Protein AF-A0A842M6J2-F1 (afdb_monomer_lite)

Radius of gyration: 11.55 Å; chains: 1; bounding box: 28×31×19 Å

Structure (mmCIF, N/CA/C/O backbone):
data_AF-A0A842M6J2-F1
#
_entry.id   AF-A0A842M6J2-F1
#
loop_
_atom_site.group_PDB
_atom_site.id
_atom_site.type_symbol
_atom_site.label_atom_id
_atom_site.label_alt_id
_atom_site.label_comp_id
_atom_site.label_asym_id
_atom_site.label_entity_id
_atom_site.label_seq_id
_atom_site.pdbx_PDB_ins_code
_atom_site.Cartn_x
_atom_site.Cartn_y
_atom_site.Cartn_z
_atom_site.occupancy
_atom_site.B_iso_or_equiv
_atom_site.auth_seq_id
_atom_site.auth_comp_id
_atom_site.auth_asym_id
_atom_site.auth_atom_id
_atom_site.pdbx_PDB_model_num
ATOM 1 N N . ALA A 1 1 ? -0.928 11.772 -2.527 1.00 73.31 1 ALA A N 1
ATOM 2 C CA . ALA A 1 1 ? -2.317 11.861 -2.038 1.00 73.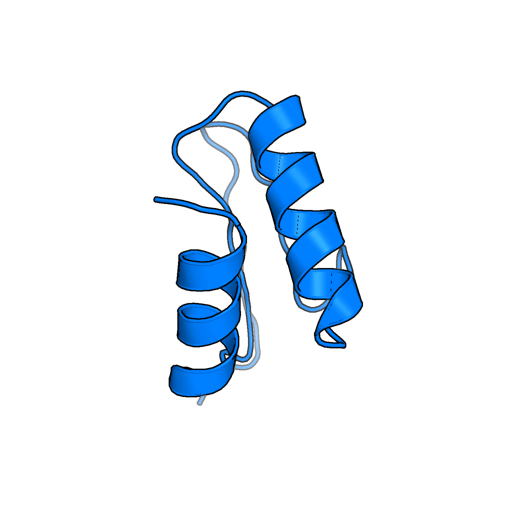31 1 ALA A CA 1
ATOM 3 C C . ALA A 1 1 ? -2.280 11.979 -0.516 1.00 73.31 1 ALA A C 1
ATOM 5 O O . ALA A 1 1 ? -1.220 11.732 0.057 1.00 73.31 1 ALA A O 1
ATOM 6 N N . GLY A 1 2 ? -3.351 12.449 0.123 1.00 88.00 2 GLY A N 1
ATOM 7 C CA . GLY A 1 2 ? -3.405 12.565 1.582 1.00 88.00 2 GLY A CA 1
ATOM 8 C C . GLY A 1 2 ? -3.637 11.215 2.271 1.00 88.00 2 GLY A C 1
ATOM 9 O O . GLY A 1 2 ? -3.977 10.229 1.618 1.00 88.00 2 GLY A O 1
ATOM 10 N N . LYS A 1 3 ? -3.481 11.174 3.605 1.00 90.50 3 LYS A N 1
ATOM 11 C CA . LYS A 1 3 ? -3.775 9.980 4.429 1.00 90.50 3 LYS A CA 1
ATOM 12 C C . LYS A 1 3 ? -5.233 9.522 4.250 1.00 90.50 3 LYS A C 1
ATOM 14 O O . LYS A 1 3 ? -5.474 8.339 4.044 1.00 90.50 3 LYS A O 1
ATOM 19 N N . GLU A 1 4 ? -6.184 10.458 4.257 1.00 94.81 4 GLU A N 1
ATOM 20 C CA . GLU A 1 4 ? -7.615 10.139 4.131 1.00 94.81 4 GLU A CA 1
ATOM 21 C C . GLU A 1 4 ? -7.993 9.648 2.725 1.00 94.81 4 GLU A C 1
ATOM 23 O O . GLU A 1 4 ? -8.714 8.663 2.620 1.00 94.81 4 GLU A O 1
ATOM 28 N N . ASP A 1 5 ? -7.420 10.214 1.653 1.00 95.81 5 ASP A N 1
ATOM 29 C CA . ASP A 1 5 ? -7.648 9.705 0.288 1.00 95.81 5 ASP A CA 1
ATOM 30 C C . ASP A 1 5 ? -7.229 8.231 0.161 1.00 95.81 5 ASP A C 1
ATOM 32 O O . ASP A 1 5 ? -7.891 7.423 -0.490 1.00 95.81 5 ASP A O 1
ATOM 36 N N . HIS A 1 6 ? -6.110 7.863 0.793 1.00 94.88 6 HIS A N 1
ATOM 37 C CA . HIS A 1 6 ? -5.625 6.487 0.806 1.00 94.88 6 HIS A CA 1
ATOM 38 C C . HIS A 1 6 ? -6.504 5.561 1.649 1.00 94.88 6 HIS A C 1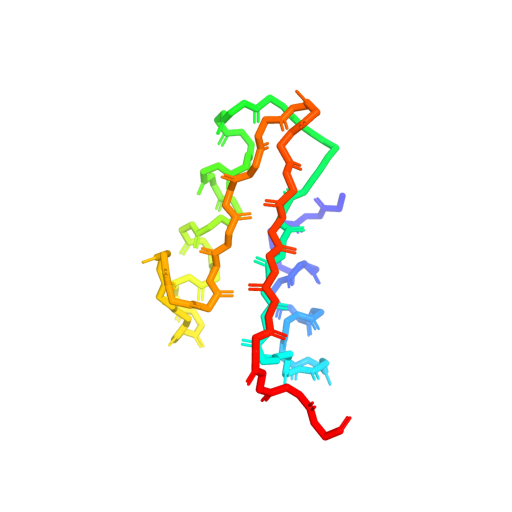
ATOM 40 O O . HIS A 1 6 ? -6.702 4.410 1.260 1.00 94.88 6 HIS A O 1
ATOM 46 N N . ARG A 1 7 ? -7.065 6.057 2.757 1.00 95.44 7 ARG A N 1
ATOM 47 C CA . ARG A 1 7 ? -8.041 5.319 3.568 1.00 95.44 7 ARG A CA 1
ATOM 48 C C . ARG A 1 7 ? -9.307 5.025 2.774 1.00 95.44 7 ARG A C 1
ATOM 50 O O . ARG A 1 7 ? -9.753 3.880 2.732 1.00 95.44 7 ARG A O 1
ATOM 57 N N . ASP A 1 8 ? -9.859 6.041 2.120 1.00 96.50 8 ASP A N 1
ATOM 58 C CA . ASP A 1 8 ? -11.034 5.880 1.269 1.00 96.50 8 ASP A CA 1
ATOM 59 C C . ASP A 1 8 ? -10.752 4.881 0.147 1.00 96.50 8 ASP A C 1
ATOM 61 O O . ASP A 1 8 ? -11.561 3.991 -0.110 1.00 96.50 8 ASP A O 1
ATOM 65 N N . PHE A 1 9 ? -9.562 4.939 -0.450 1.00 95.81 9 PHE A N 1
ATOM 66 C CA . PHE A 1 9 ? -9.160 3.990 -1.481 1.00 95.81 9 PHE A CA 1
ATOM 67 C C . PHE A 1 9 ? -9.088 2.539 -0.976 1.00 95.81 9 PHE A C 1
ATOM 69 O O . PHE A 1 9 ? -9.589 1.634 -1.647 1.00 95.81 9 PHE A O 1
ATOM 76 N N . LEU A 1 10 ? -8.532 2.311 0.221 1.00 95.94 10 LEU A N 1
ATOM 77 C CA . LEU A 1 10 ? -8.511 0.989 0.859 1.00 95.94 10 LEU A CA 1
ATOM 78 C C . LEU A 1 10 ? -9.926 0.457 1.112 1.00 95.94 10 LEU A C 1
ATOM 80 O O . LEU A 1 10 ? -10.203 -0.704 0.814 1.00 95.94 10 LEU A O 1
ATOM 84 N N . ARG A 1 11 ? -10.839 1.304 1.601 1.00 95.44 11 ARG A N 1
ATOM 85 C CA . ARG A 1 11 ? -12.241 0.928 1.849 1.00 95.44 11 ARG A CA 1
ATOM 86 C C . ARG A 1 11 ? -13.011 0.638 0.567 1.00 95.44 11 ARG A C 1
ATOM 88 O O . ARG A 1 11 ? -13.823 -0.281 0.542 1.00 95.44 11 ARG A O 1
ATOM 95 N N . MET A 1 12 ? -12.765 1.415 -0.486 1.00 96.50 12 MET A N 1
ATOM 96 C CA . MET A 1 12 ? -13.428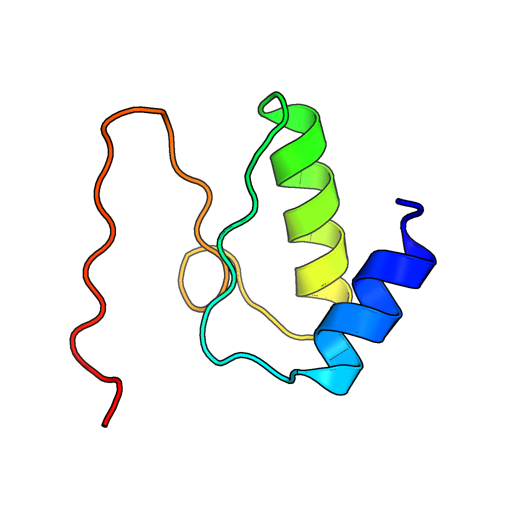 1.248 -1.781 1.00 96.50 12 MET A CA 1
ATOM 97 C C . MET A 1 12 ? -13.041 -0.067 -2.455 1.00 96.50 12 MET A C 1
ATOM 99 O O . MET A 1 12 ? -13.905 -0.748 -3.002 1.00 96.50 12 MET A O 1
ATOM 103 N N . LEU A 1 13 ? -11.751 -0.410 -2.443 1.00 96.31 13 LEU A N 1
ATOM 104 C CA . LEU A 1 13 ? -11.255 -1.603 -3.125 1.00 96.31 13 LEU A CA 1
ATOM 105 C C . LEU A 1 13 ? -11.353 -2.871 -2.276 1.00 96.31 13 LEU A C 1
ATOM 107 O O . LEU A 1 13 ? -11.486 -3.951 -2.845 1.00 96.31 13 LEU A O 1
ATOM 111 N N . ASN A 1 14 ? -11.265 -2.744 -0.950 1.00 95.62 14 ASN A N 1
ATOM 112 C CA . ASN A 1 14 ? -11.189 -3.859 -0.005 1.00 95.62 14 ASN A CA 1
ATOM 113 C C . ASN A 1 14 ? -10.242 -4.993 -0.476 1.00 95.62 14 ASN A C 1
ATOM 115 O O . ASN A 1 14 ? -10.683 -6.133 -0.666 1.00 95.62 14 ASN A O 1
ATOM 119 N N . PRO A 1 15 ? -8.966 -4.682 -0.780 1.00 95.62 15 PRO A N 1
ATOM 120 C CA . PRO A 1 15 ? -8.028 -5.656 -1.325 1.00 95.62 15 PRO A CA 1
ATOM 121 C C . PRO A 1 15 ? -7.726 -6.803 -0.352 1.00 95.62 15 PRO A C 1
ATOM 123 O O . PRO A 1 15 ? -7.736 -6.637 0.858 1.00 95.62 15 PRO A O 1
ATOM 126 N N . VAL A 1 16 ? -7.352 -7.966 -0.890 1.00 94.94 16 VAL A N 1
ATOM 127 C CA . VAL A 1 16 ? -6.821 -9.081 -0.077 1.00 94.94 16 VAL A CA 1
ATOM 128 C C . VAL A 1 16 ? -5.363 -8.823 0.329 1.00 94.94 16 VAL A C 1
ATOM 130 O O . VAL A 1 16 ? -4.931 -9.212 1.410 1.00 94.94 16 VAL A O 1
ATOM 133 N N . HIS A 1 17 ? -4.597 -8.151 -0.535 1.00 95.12 17 HIS A N 1
ATOM 134 C CA . HIS A 1 17 ? -3.189 -7.833 -0.305 1.00 95.12 17 HIS A CA 1
ATOM 135 C C . HIS A 1 17 ? -2.881 -6.377 -0.661 1.00 95.12 17 HIS A C 1
ATOM 137 O O . HIS A 1 17 ? -3.318 -5.871 -1.695 1.00 95.12 17 HIS A O 1
ATOM 143 N N . VAL A 1 18 ? -2.074 -5.727 0.174 1.00 96.25 18 VAL A N 1
ATOM 144 C CA . VAL A 1 18 ? -1.646 -4.334 0.043 1.00 96.25 18 VAL A CA 1
ATOM 145 C C . VAL A 1 18 ? -0.125 -4.291 -0.071 1.00 96.25 18 VAL A C 1
ATOM 147 O O . VAL A 1 18 ? 0.593 -4.776 0.803 1.00 96.25 18 VAL A O 1
ATOM 150 N N . ILE A 1 19 ? 0.376 -3.685 -1.146 1.00 96.06 19 ILE A N 1
ATOM 151 C CA . ILE A 1 19 ? 1.812 -3.488 -1.379 1.00 96.06 19 ILE A CA 1
ATOM 152 C C . ILE A 1 19 ? 2.059 -1.980 -1.505 1.00 96.06 19 ILE A C 1
ATOM 154 O O . ILE A 1 19 ? 1.877 -1.427 -2.594 1.00 96.06 19 ILE A O 1
ATOM 158 N N . PRO A 1 20 ? 2.421 -1.279 -0.415 1.00 94.81 20 PRO A N 1
ATOM 159 C CA . PRO A 1 20 ? 2.779 0.129 -0.506 1.00 94.81 20 PRO A CA 1
ATOM 160 C C . PRO A 1 20 ? 4.062 0.291 -1.334 1.00 94.81 20 PRO A C 1
ATOM 162 O O . PRO A 1 20 ? 5.012 -0.482 -1.202 1.00 94.81 20 PRO A O 1
ATOM 165 N N . ALA A 1 21 ? 4.094 1.311 -2.192 1.00 93.88 21 ALA A N 1
ATOM 166 C CA . ALA A 1 21 ? 5.207 1.594 -3.095 1.00 93.88 21 ALA A CA 1
ATOM 167 C C . ALA A 1 21 ? 5.383 3.107 -3.309 1.00 93.88 21 ALA A C 1
ATOM 169 O O . ALA A 1 21 ? 4.585 3.909 -2.830 1.00 93.88 21 ALA A O 1
ATOM 170 N N . HIS A 1 22 ? 6.418 3.484 -4.072 1.00 92.12 22 HIS A N 1
ATOM 171 C CA . HIS A 1 22 ? 6.709 4.872 -4.457 1.00 92.12 22 HIS A CA 1
ATOM 172 C C . HIS A 1 22 ? 6.945 5.804 -3.247 1.00 92.12 22 HIS A C 1
ATOM 174 O O . HIS A 1 22 ? 6.347 6.871 -3.109 1.00 92.12 22 HIS A O 1
ATOM 180 N N . GLY A 1 23 ? 7.860 5.403 -2.367 1.00 90.50 23 GLY A N 1
ATOM 181 C CA . GLY A 1 23 ? 8.289 6.195 -1.220 1.00 90.50 23 GLY A CA 1
ATOM 182 C C . GLY A 1 23 ? 9.523 5.591 -0.562 1.00 90.50 23 GLY A C 1
ATOM 183 O O . GLY A 1 23 ? 9.924 4.468 -0.881 1.00 90.50 23 GLY A O 1
ATOM 184 N N . ASP A 1 24 ? 10.139 6.342 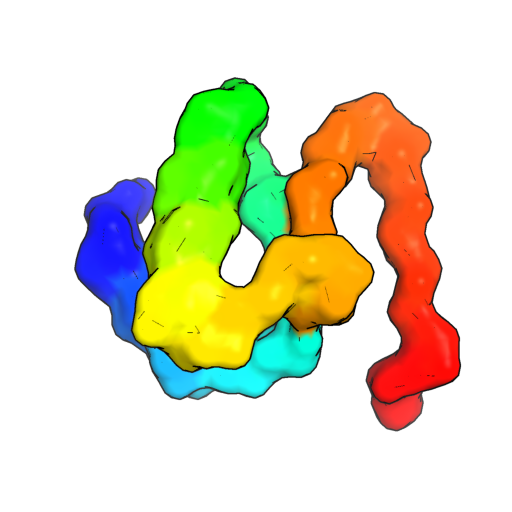0.344 1.00 93.94 24 ASP A N 1
ATOM 185 C CA . ASP A 1 24 ? 11.141 5.789 1.248 1.00 93.94 24 ASP A CA 1
ATOM 186 C C . ASP A 1 24 ? 10.480 4.934 2.342 1.00 93.94 24 ASP A C 1
ATOM 188 O O . ASP A 1 24 ? 9.259 4.923 2.504 1.00 93.94 24 ASP A O 1
ATOM 192 N N . ILE A 1 25 ? 11.294 4.216 3.118 1.00 93.62 25 ILE A N 1
ATOM 193 C CA . ILE A 1 25 ? 10.795 3.265 4.114 1.00 93.62 25 ILE A CA 1
ATOM 194 C C . ILE A 1 25 ? 9.856 3.901 5.150 1.00 93.62 25 ILE A C 1
ATOM 196 O O . ILE A 1 25 ? 8.931 3.231 5.589 1.00 93.62 25 ILE A O 1
ATOM 200 N N . TYR A 1 26 ? 10.032 5.177 5.507 1.00 95.00 26 TYR A N 1
ATOM 201 C CA . TYR A 1 26 ? 9.160 5.847 6.472 1.00 95.00 26 TYR A CA 1
ATOM 202 C C . TYR A 1 26 ? 7.781 6.127 5.878 1.00 95.00 26 TYR A C 1
ATOM 204 O O . TYR A 1 26 ? 6.776 5.938 6.559 1.00 95.00 26 TYR A O 1
ATOM 212 N N . MET A 1 27 ? 7.713 6.511 4.599 1.00 95.06 27 MET A N 1
ATOM 213 C CA . MET A 1 27 ? 6.436 6.668 3.895 1.00 95.06 27 MET A CA 1
ATOM 214 C C . MET A 1 27 ? 5.693 5.335 3.778 1.00 95.06 27 MET A C 1
ATOM 216 O O . MET A 1 27 ? 4.483 5.283 3.995 1.00 95.06 27 MET A O 1
ATOM 220 N N . LEU A 1 28 ? 6.416 4.255 3.464 1.00 95.19 28 LEU A N 1
ATOM 221 C CA . LEU A 1 28 ? 5.833 2.914 3.368 1.00 95.19 28 LEU A CA 1
ATOM 222 C C . LEU A 1 28 ? 5.317 2.431 4.727 1.00 95.19 28 LEU A C 1
ATOM 224 O O . LEU A 1 28 ? 4.215 1.891 4.794 1.00 95.19 28 LEU A O 1
ATOM 228 N N . SER A 1 29 ? 6.073 2.670 5.802 1.00 94.75 29 SER A N 1
ATOM 229 C CA . SER A 1 29 ? 5.643 2.361 7.169 1.00 94.75 29 SER A CA 1
ATOM 230 C C . SER A 1 29 ? 4.402 3.154 7.566 1.00 94.75 29 SER A C 1
ATOM 232 O O . SER A 1 29 ? 3.445 2.557 8.038 1.00 94.75 29 SER A O 1
ATOM 234 N N . ALA A 1 30 ? 4.355 4.460 7.285 1.00 95.50 30 ALA A N 1
ATOM 235 C CA . ALA A 1 30 ? 3.184 5.283 7.591 1.00 95.50 30 ALA A CA 1
ATOM 236 C C . ALA A 1 30 ? 1.923 4.813 6.841 1.00 95.50 30 ALA A C 1
ATOM 238 O O . ALA A 1 30 ? 0.814 4.869 7.375 1.00 95.50 30 ALA A O 1
ATOM 239 N N . TYR A 1 31 ? 2.080 4.332 5.602 1.00 95.94 31 TYR A N 1
ATOM 240 C CA . TYR A 1 31 ? 0.981 3.722 4.854 1.00 95.94 31 TYR A CA 1
ATOM 241 C C . TYR A 1 31 ? 0.558 2.377 5.459 1.00 95.94 31 TYR A C 1
ATOM 243 O O . TYR A 1 31 ? -0.633 2.090 5.543 1.00 95.94 31 TYR A O 1
ATOM 251 N N . ALA A 1 32 ? 1.518 1.552 5.884 1.00 96.00 32 ALA A N 1
ATOM 252 C CA . ALA A 1 32 ? 1.224 0.289 6.547 1.00 96.00 32 ALA A CA 1
ATOM 253 C C . ALA A 1 32 ? 0.461 0.511 7.860 1.00 96.00 32 ALA A C 1
ATOM 255 O O . ALA A 1 32 ? -0.570 -0.119 8.051 1.00 96.00 32 ALA A O 1
ATOM 256 N N . GLU A 1 33 ? 0.883 1.467 8.692 1.00 96.06 33 GLU A N 1
ATOM 257 C CA . GLU A 1 33 ? 0.174 1.841 9.923 1.00 96.06 33 GLU A CA 1
ATOM 258 C C . GLU A 1 33 ? -1.268 2.290 9.632 1.00 96.06 33 GLU A C 1
ATOM 260 O O . GLU A 1 33 ? -2.199 1.866 10.313 1.00 96.06 33 GLU A O 1
ATOM 265 N N . LEU A 1 34 ? -1.486 3.089 8.577 1.00 95.94 34 LEU A N 1
ATOM 266 C CA . LEU A 1 34 ? -2.837 3.446 8.128 1.00 95.94 34 LEU A CA 1
ATOM 267 C C . LEU A 1 34 ? -3.657 2.207 7.734 1.00 95.94 34 LEU A C 1
ATOM 269 O O . LEU A 1 34 ? -4.833 2.118 8.073 1.00 95.94 34 LEU A O 1
ATOM 273 N N . ALA A 1 35 ? -3.072 1.271 6.988 1.00 96.38 35 ALA A N 1
ATOM 274 C CA . ALA A 1 35 ? -3.772 0.055 6.590 1.00 96.38 35 ALA A CA 1
ATOM 275 C C . ALA A 1 35 ? -4.073 -0.846 7.804 1.00 96.38 35 ALA A C 1
ATOM 277 O O . ALA A 1 35 ? -5.138 -1.457 7.856 1.00 96.38 35 ALA A O 1
ATOM 278 N N . GLU A 1 36 ? -3.205 -0.885 8.817 1.00 96.44 36 GLU A N 1
ATOM 279 C CA . GLU A 1 36 ? -3.476 -1.597 10.072 1.00 96.44 36 GLU A CA 1
ATOM 280 C C . GLU A 1 36 ? -4.667 -1.001 10.840 1.00 96.44 36 GLU A C 1
ATOM 282 O O . GLU A 1 36 ? -5.482 -1.755 11.376 1.00 96.44 36 GLU A O 1
ATOM 287 N N . GLU A 1 37 ? -4.843 0.329 10.826 1.00 95.81 37 GLU A N 1
ATOM 288 C CA . GLU A 1 37 ? -6.042 0.991 11.376 1.00 95.81 37 GLU A CA 1
ATOM 289 C C . GLU A 1 37 ? -7.340 0.514 10.684 1.00 95.81 37 GLU A C 1
ATOM 291 O O . GLU A 1 37 ? -8.397 0.472 11.314 1.00 95.81 37 GLU A O 1
ATOM 296 N N . GLU A 1 38 ? -7.263 0.114 9.411 1.00 95.44 38 GLU A N 1
ATOM 297 C CA . GLU A 1 38 ? -8.384 -0.418 8.621 1.00 95.44 38 GLU A CA 1
ATOM 298 C C . GLU A 1 38 ? -8.527 -1.952 8.714 1.00 95.44 38 GLU A C 1
ATOM 300 O O . GLU A 1 38 ? -9.347 -2.546 8.014 1.00 95.44 38 GLU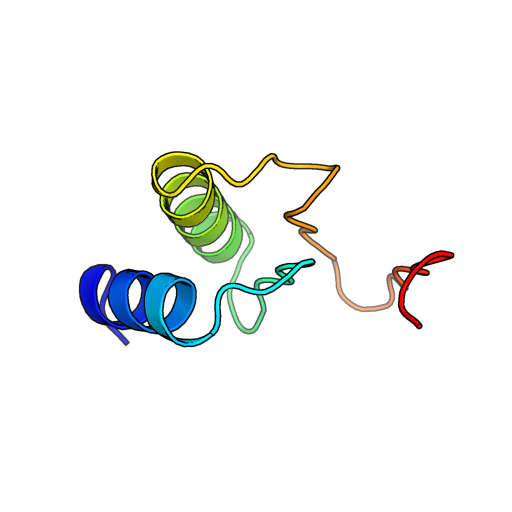 A O 1
ATOM 305 N N . GLY A 1 39 ? -7.764 -2.604 9.599 1.00 95.62 39 GLY A N 1
ATOM 306 C CA . GLY A 1 39 ? -7.905 -4.027 9.926 1.00 95.62 39 GLY A CA 1
ATOM 307 C C . GLY A 1 39 ? -6.974 -4.977 9.170 1.00 95.62 39 GLY A C 1
ATOM 308 O O . GLY A 1 39 ? -7.062 -6.192 9.368 1.00 95.62 39 GLY A O 1
ATOM 309 N N . TYR A 1 40 ? -6.069 -4.453 8.345 1.00 97.06 40 TYR A N 1
ATOM 310 C CA . TYR A 1 40 ? -5.026 -5.244 7.693 1.00 97.06 40 TYR A CA 1
ATOM 311 C C . TYR A 1 40 ? -3.914 -5.605 8.685 1.00 97.06 40 TYR A C 1
ATOM 313 O O . TYR A 1 40 ? -3.764 -4.965 9.723 1.00 97.06 40 TYR A O 1
ATOM 321 N N . ARG A 1 41 ? -3.108 -6.631 8.385 1.00 96.19 41 ARG A N 1
ATOM 322 C CA . ARG A 1 41 ? -1.961 -7.005 9.228 1.00 96.19 41 ARG A CA 1
ATOM 323 C C . ARG A 1 41 ? -0.660 -7.032 8.447 1.00 96.19 41 ARG A C 1
ATOM 325 O O . ARG A 1 41 ? -0.572 -7.658 7.384 1.00 96.19 41 ARG A O 1
ATOM 332 N N . LEU A 1 42 ? 0.377 -6.410 9.007 1.00 94.19 42 LEU A N 1
ATOM 333 C CA . LEU A 1 42 ? 1.720 -6.451 8.437 1.00 94.19 42 LEU A CA 1
ATOM 334 C C . LEU A 1 42 ? 2.255 -7.891 8.374 1.00 94.19 42 LEU A C 1
ATOM 336 O O . LEU A 1 42 ? 2.178 -8.646 9.341 1.00 94.19 42 LEU A O 1
ATOM 340 N N . GLY A 1 43 ? 2.790 -8.278 7.214 1.00 88.25 43 GLY A N 1
ATOM 341 C CA . GLY A 1 43 ? 3.335 -9.614 6.958 1.00 88.25 43 GLY A CA 1
ATOM 342 C C . GLY A 1 43 ? 2.301 -10.676 6.568 1.00 88.25 43 GLY A C 1
ATOM 343 O O . GLY A 1 43 ? 2.697 -11.750 6.122 1.00 88.25 43 GLY A O 1
ATOM 344 N N . ASN A 1 44 ? 1.002 -10.385 6.690 1.00 91.75 44 ASN A N 1
ATOM 345 C CA . ASN A 1 44 ? -0.074 -11.239 6.182 1.00 91.75 44 ASN A CA 1
ATOM 346 C C . ASN A 1 44 ? -0.757 -10.578 4.979 1.00 91.75 44 ASN A C 1
ATOM 348 O O . ASN A 1 44 ? -0.707 -11.083 3.856 1.00 91.75 44 ASN A O 1
ATOM 352 N N . ASP A 1 45 ? -1.329 -9.399 5.207 1.00 94.75 45 ASP A N 1
ATOM 353 C CA . ASP A 1 45 ? -2.113 -8.665 4.218 1.00 94.75 45 ASP A CA 1
ATOM 354 C C . ASP A 1 45 ? -1.316 -7.480 3.655 1.00 94.75 45 ASP A C 1
ATOM 356 O O . ASP A 1 45 ? -1.457 -7.157 2.479 1.00 94.75 45 ASP A O 1
ATOM 360 N N . ILE A 1 46 ? -0.425 -6.875 4.452 1.00 96.62 46 ILE A N 1
ATOM 361 C CA . ILE A 1 46 ? 0.440 -5.757 4.039 1.00 96.62 46 ILE A CA 1
ATOM 362 C C . ILE A 1 46 ? 1.877 -6.241 3.829 1.00 96.62 46 ILE A C 1
ATOM 364 O O . ILE A 1 46 ? 2.466 -6.858 4.721 1.00 96.62 46 ILE A O 1
ATOM 368 N N . HIS A 1 47 ? 2.473 -5.891 2.687 1.00 95.62 47 HIS A N 1
ATOM 369 C CA . HIS A 1 47 ? 3.799 -6.358 2.272 1.00 95.62 47 HIS A CA 1
ATOM 370 C C . HIS A 1 47 ? 4.707 -5.183 1.894 1.00 95.62 47 HIS A C 1
ATOM 372 O O . HIS A 1 47 ? 4.608 -4.643 0.794 1.00 95.62 47 HIS A O 1
ATOM 378 N N . ILE A 1 48 ? 5.614 -4.785 2.792 1.00 95.50 48 ILE A N 1
ATOM 379 C CA . ILE A 1 48 ? 6.640 -3.772 2.492 1.00 95.50 48 ILE A CA 1
AT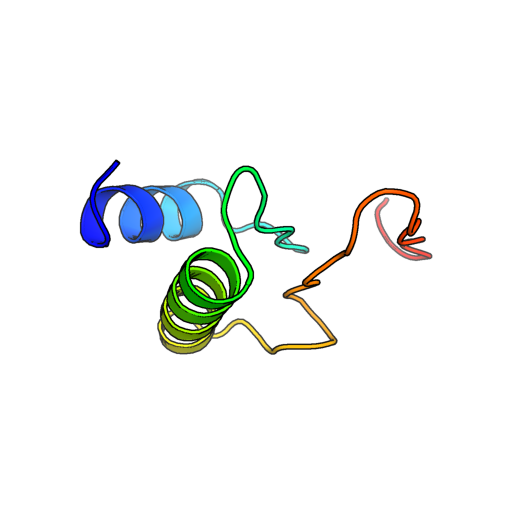OM 380 C C . ILE A 1 48 ? 7.814 -4.450 1.783 1.00 95.50 48 ILE A C 1
ATOM 382 O O . ILE A 1 48 ? 8.499 -5.294 2.363 1.00 95.50 48 ILE A O 1
ATOM 386 N N . LEU A 1 49 ? 8.070 -4.055 0.537 1.00 94.31 49 LEU A N 1
ATOM 387 C CA . LEU A 1 49 ? 9.109 -4.642 -0.308 1.00 94.31 49 LEU A CA 1
ATOM 388 C C . LEU A 1 49 ? 10.221 -3.631 -0.598 1.00 94.31 49 LEU A C 1
ATOM 390 O O . LEU A 1 49 ? 9.973 -2.441 -0.788 1.00 94.31 49 LEU A O 1
ATOM 394 N N . ARG A 1 50 ? 11.462 -4.114 -0.681 1.00 93.06 50 ARG A N 1
ATOM 395 C CA . ARG A 1 50 ? 12.585 -3.369 -1.262 1.00 93.06 50 ARG A CA 1
ATOM 396 C C . ARG A 1 50 ? 12.682 -3.647 -2.756 1.00 93.06 50 ARG A C 1
ATOM 398 O O . ARG A 1 50 ? 12.275 -4.703 -3.239 1.00 93.06 50 ARG A O 1
ATOM 405 N N . ASN A 1 51 ? 13.303 -2.721 -3.479 1.00 91.19 51 ASN A N 1
ATOM 406 C CA . ASN A 1 51 ? 13.563 -2.875 -4.907 1.00 91.19 51 ASN A CA 1
ATOM 407 C C . ASN A 1 51 ? 14.290 -4.198 -5.198 1.00 91.19 51 ASN A C 1
ATOM 409 O O . ASN A 1 51 ? 15.321 -4.493 -4.594 1.00 91.19 51 ASN A O 1
ATOM 413 N N . GLY A 1 52 ? 13.738 -4.982 -6.126 1.00 92.69 52 GLY A N 1
ATOM 414 C CA . GLY A 1 52 ? 14.257 -6.299 -6.504 1.00 92.69 52 GLY A CA 1
ATOM 415 C C . GLY A 1 52 ? 13.745 -7.472 -5.660 1.00 92.69 52 GLY A C 1
ATOM 416 O O . GLY A 1 52 ? 14.037 -8.614 -6.003 1.00 92.69 52 GLY A O 1
ATOM 417 N N . GLN A 1 53 ? 12.971 -7.234 -4.595 1.00 93.00 53 GLN A N 1
ATOM 418 C CA . GLN A 1 53 ? 12.271 -8.306 -3.883 1.00 93.00 53 GLN A CA 1
ATOM 419 C C . GLN A 1 53 ? 10.977 -8.682 -4.610 1.00 93.00 53 GLN A C 1
ATOM 421 O O . GLN A 1 53 ? 10.260 -7.818 -5.112 1.00 93.00 53 GLN A O 1
ATOM 426 N N . ALA A 1 54 ? 10.671 -9.979 -4.638 1.00 90.44 54 ALA A N 1
ATOM 427 C CA . ALA A 1 54 ? 9.444 -10.514 -5.212 1.00 90.44 54 ALA A CA 1
ATOM 428 C C . ALA A 1 54 ? 8.575 -11.122 -4.108 1.00 90.44 54 ALA A C 1
ATOM 430 O O . ALA A 1 54 ? 9.067 -11.906 -3.296 1.00 90.44 54 ALA A O 1
ATOM 431 N N . GLN A 1 55 ? 7.289 -10.775 -4.112 1.00 90.75 55 GLN A N 1
ATOM 432 C CA . GLN A 1 55 ? 6.274 -11.387 -3.260 1.00 90.75 55 GLN A CA 1
ATOM 433 C C . GLN A 1 55 ? 5.455 -12.369 -4.096 1.00 90.75 55 GLN A C 1
ATOM 435 O O . GLN A 1 55 ? 4.981 -12.022 -5.178 1.00 90.75 55 GLN A O 1
ATOM 440 N N . VAL A 1 56 ? 5.294 -13.595 -3.598 1.00 90.12 56 VAL A N 1
ATOM 441 C CA . VAL A 1 56 ? 4.483 -14.634 -4.242 1.00 90.12 56 VAL A CA 1
ATOM 442 C C . VAL A 1 56 ? 3.248 -14.876 -3.383 1.00 90.12 56 VAL A C 1
ATOM 444 O O . VAL A 1 56 ? 3.362 -15.073 -2.172 1.00 90.12 56 VAL A O 1
ATOM 447 N N . PHE A 1 57 ? 2.073 -14.857 -4.006 1.00 86.75 57 PHE A N 1
ATOM 448 C CA . PHE A 1 57 ? 0.797 -15.124 -3.350 1.00 86.75 57 PHE A CA 1
ATOM 449 C C . PHE A 1 57 ? 0.269 -16.472 -3.839 1.00 86.75 57 PHE A C 1
ATOM 451 O O . PHE A 1 57 ? -0.102 -16.612 -5.000 1.00 86.75 57 PHE A O 1
ATOM 458 N N . ASN A 1 58 ? 0.240 -17.471 -2.958 1.00 75.31 58 ASN A N 1
ATOM 459 C CA . ASN A 1 58 ? -0.160 -18.840 -3.308 1.00 75.31 58 ASN A CA 1
ATOM 460 C C . ASN A 1 58 ? -1.675 -19.086 -3.145 1.00 75.31 58 ASN A C 1
ATOM 462 O O . ASN A 1 58 ? -2.079 -20.204 -2.834 1.00 75.31 58 ASN A O 1
ATOM 466 N N . GLY A 1 59 ? -2.519 -18.057 -3.295 1.00 67.31 59 GLY A N 1
ATOM 467 C CA . GLY A 1 59 ? -3.929 -18.165 -2.895 1.00 67.31 59 GLY A CA 1
ATOM 468 C C . GLY A 1 59 ? -4.876 -17.047 -3.330 1.00 67.31 59 GLY A C 1
ATOM 469 O O . GLY A 1 59 ? -5.794 -16.725 -2.584 1.00 67.31 59 GLY A O 1
ATOM 470 N N . GLY A 1 60 ? -4.689 -16.463 -4.512 1.00 57.88 60 GLY A N 1
ATOM 471 C CA . GLY A 1 60 ? -5.772 -15.758 -5.209 1.00 57.88 60 GLY A CA 1
ATOM 472 C C . GLY A 1 60 ? -6.353 -16.701 -6.260 1.00 57.88 60 GLY A C 1
ATOM 473 O O . GLY A 1 60 ? -5.572 -17.446 -6.841 1.00 57.88 60 GLY A O 1
ATOM 474 N N . ILE A 1 61 ? -7.679 -16.712 -6.439 1.00 48.38 61 ILE A N 1
ATOM 475 C CA . ILE A 1 61 ? -8.405 -17.491 -7.467 1.00 48.38 61 ILE A CA 1
ATOM 476 C C . ILE A 1 61 ? -7.633 -17.723 -8.775 1.00 48.38 61 ILE A C 1
ATOM 478 O O . ILE A 1 61 ? -7.049 -16.751 -9.306 1.00 48.38 61 ILE A O 1
#

Foldseek 3Di:
DDLVVLLVVCVVVVDQAAEDDDDPPVVLVVSQVSVVVVVDDPPGRYDYDDPPDDDDDPDDD

Sequence (61 aa):
AGKEDHRDFLRMLNPVHVIPAHGDIYMLSAYAELAEEEGYRLGNDIHILRNGQAQVFNGGI

pLDDT: mean 91.84, std 8.98, range [48.38, 97.06]

Secondary structure (DSSP, 8-state):
--HHHHHHHHHHH--S-B---SS-HHHHHHHHHHHHHTT--BTTTB----TT-----S---